Protein AF-A0A1S3D9G1-F1 (afdb_monomer)

Radius of gyration: 17.1 Å; Cα contacts (8 Å, |Δi|>4): 184; chai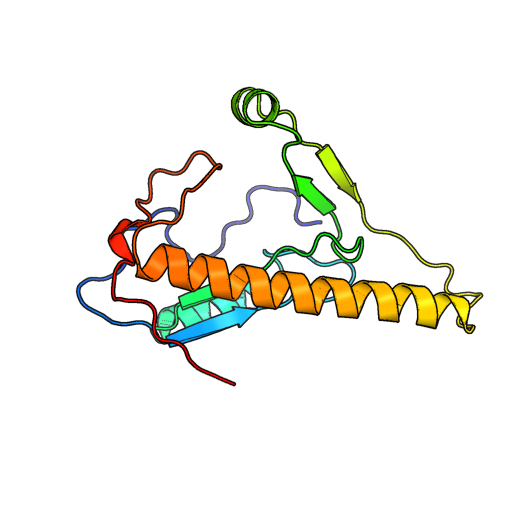ns: 1; bounding box: 38×36×50 Å

Nearest PDB structures (foldseek):
  5i9i-assembly2_B  TM=9.602E-01  e=4.397E-11  Homo sapiens
  5ye7-assembly1_A  TM=9.600E-01  e=6.120E-11  Homo sapiens
  3f96-assembly2_B  TM=9.430E-01  e=5.019E-11  Homo sapiens
  5ye8-assembly1_A  TM=9.593E-01  e=1.186E-10  Homo sapiens
  5ye9-assembly1_A  TM=9.423E-01  e=7.974E-11  Homo sapiens

Structure (mmCIF, N/CA/C/O backbone):
data_AF-A0A1S3D9G1-F1
#
_entry.id   AF-A0A1S3D9G1-F1
#
loop_
_atom_site.group_PDB
_atom_site.id
_atom_site.type_symbol
_atom_site.label_atom_id
_atom_site.label_alt_id
_atom_site.label_comp_id
_atom_site.label_asym_id
_atom_site.label_entity_id
_atom_site.label_seq_id
_atom_site.pdbx_PDB_ins_code
_atom_site.Cartn_x
_atom_site.Cartn_y
_atom_site.Cartn_z
_atom_site.occupancy
_atom_site.B_iso_or_equiv
_atom_site.auth_seq_id
_atom_site.auth_comp_id
_atom_site.auth_asym_id
_atom_site.auth_atom_id
_atom_site.pdbx_PDB_model_num
ATOM 1 N N . MET A 1 1 ? -0.615 13.022 -13.130 1.00 41.59 1 MET A N 1
ATOM 2 C CA . MET A 1 1 ? -0.075 13.963 -12.124 1.00 41.59 1 MET A CA 1
ATOM 3 C C . MET A 1 1 ? -1.220 14.790 -11.579 1.00 41.59 1 MET A C 1
ATOM 5 O O . MET A 1 1 ? -1.808 15.540 -12.344 1.00 41.59 1 MET A O 1
ATOM 9 N N . V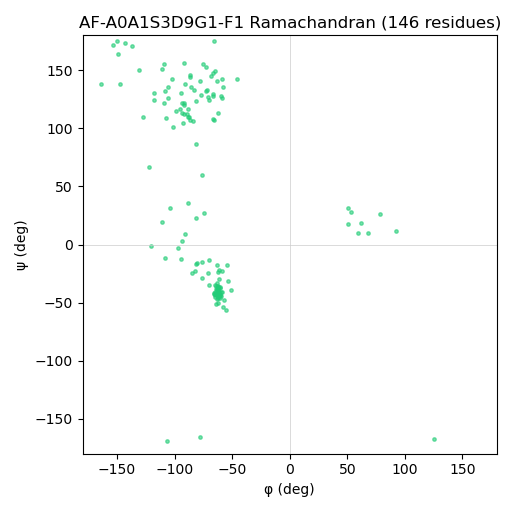AL A 1 2 ? -1.552 14.656 -10.298 1.00 46.25 2 VAL A N 1
ATOM 10 C CA . VAL A 1 2 ? -2.352 15.685 -9.623 1.00 46.25 2 VAL A CA 1
ATOM 11 C C . VAL A 1 2 ? -1.345 16.639 -8.988 1.00 46.25 2 VAL A C 1
ATOM 13 O O . VAL A 1 2 ? -0.667 16.274 -8.034 1.00 46.25 2 VAL A O 1
ATOM 16 N N . SER A 1 3 ? -1.180 17.814 -9.593 1.00 51.75 3 SER A N 1
ATOM 17 C CA . SER A 1 3 ? -0.460 18.948 -9.009 1.00 51.75 3 SER A CA 1
ATOM 18 C C . SER A 1 3 ? -1.490 19.849 -8.325 1.00 51.75 3 SER A C 1
ATOM 20 O O . SER A 1 3 ? -2.505 20.168 -8.944 1.00 51.75 3 SER A O 1
ATOM 22 N N . GLY A 1 4 ? -1.256 20.244 -7.069 1.00 69.25 4 GLY A N 1
ATOM 23 C CA . GLY A 1 4 ? -2.031 21.294 -6.395 1.00 69.25 4 GLY A CA 1
ATOM 24 C C . GLY A 1 4 ? -2.662 20.920 -5.049 1.00 69.25 4 GLY A C 1
ATOM 25 O O . GLY A 1 4 ? -2.348 19.903 -4.439 1.00 69.25 4 GLY A O 1
ATOM 26 N N . SER A 1 5 ? -3.568 21.786 -4.589 1.00 81.69 5 SER A N 1
ATOM 27 C CA . SER A 1 5 ? -4.318 21.726 -3.325 1.00 81.69 5 SER A CA 1
ATOM 28 C C . SER A 1 5 ? -5.635 20.942 -3.438 1.00 81.69 5 SER A C 1
ATOM 30 O O . SER A 1 5 ? -6.639 21.299 -2.816 1.00 81.69 5 SER A O 1
ATOM 32 N N . LEU A 1 6 ? -5.654 19.876 -4.245 1.00 83.50 6 LEU A N 1
ATOM 33 C CA . LEU A 1 6 ? -6.837 19.030 -4.387 1.00 83.50 6 LEU A CA 1
ATOM 34 C C . LEU A 1 6 ? -7.046 18.216 -3.106 1.00 83.50 6 LEU A C 1
ATOM 36 O O . LEU A 1 6 ? -6.142 17.524 -2.640 1.00 83.50 6 LEU A O 1
ATOM 40 N N . LYS A 1 7 ? -8.253 18.294 -2.548 1.00 89.50 7 LYS A N 1
ATOM 41 C CA . LYS A 1 7 ? -8.666 17.517 -1.378 1.00 89.50 7 LYS A CA 1
ATOM 42 C C . LYS A 1 7 ? -9.711 16.489 -1.788 1.00 89.50 7 LYS A C 1
ATOM 44 O O . LYS A 1 7 ? -10.482 16.716 -2.715 1.00 89.50 7 LYS A O 1
ATOM 49 N N . ILE A 1 8 ? -9.742 15.384 -1.058 1.00 92.56 8 ILE A N 1
ATOM 50 C CA . ILE A 1 8 ? -10.787 14.362 -1.144 1.00 92.56 8 ILE A CA 1
ATOM 51 C C . ILE A 1 8 ? -11.644 14.426 0.133 1.00 92.56 8 ILE A C 1
ATOM 53 O O . ILE A 1 8 ? -11.148 14.914 1.153 1.00 92.56 8 ILE A O 1
ATOM 57 N N . PRO A 1 9 ? -12.909 13.971 0.108 1.00 95.00 9 PRO A N 1
ATOM 58 C CA . PRO A 1 9 ? -13.830 14.045 1.245 1.00 95.00 9 PRO A CA 1
ATOM 59 C C . PRO A 1 9 ? -13.515 12.990 2.323 1.00 95.00 9 PRO A C 1
ATOM 61 O O . PRO A 1 9 ? -14.339 12.142 2.648 1.00 95.00 9 PRO A O 1
ATOM 64 N N . VAL A 1 10 ? -12.305 13.035 2.884 1.00 93.94 10 VAL A N 1
ATOM 65 C CA . VAL A 1 10 ? -11.867 12.188 4.003 1.00 93.94 10 VAL A CA 1
ATOM 66 C C . VAL A 1 10 ? -11.230 13.048 5.087 1.00 93.94 10 VAL A C 1
ATOM 68 O O . VAL A 1 10 ? -10.621 14.082 4.801 1.00 93.94 10 VAL A O 1
ATOM 71 N N . ILE A 1 11 ? -11.343 12.617 6.341 1.00 94.31 11 ILE A N 1
ATOM 72 C CA . ILE A 1 11 ? -10.693 13.293 7.463 1.00 94.31 11 ILE A CA 1
ATOM 73 C C . ILE A 1 11 ? -9.283 12.714 7.615 1.00 94.31 11 ILE A C 1
ATOM 75 O O . ILE A 1 11 ? -9.113 11.527 7.884 1.00 94.31 11 ILE A O 1
ATOM 79 N N . TRP A 1 12 ? -8.269 13.554 7.414 1.00 94.38 12 TRP A N 1
ATOM 80 C CA . TRP A 1 12 ? -6.866 13.166 7.554 1.00 94.38 12 TRP A CA 1
ATOM 81 C C . TRP A 1 12 ? -6.528 12.837 9.015 1.00 94.38 12 TRP A C 1
ATOM 83 O O . TRP A 1 12 ? -6.829 13.634 9.900 1.00 94.38 12 TRP A O 1
ATOM 93 N N . GLU A 1 13 ? -5.899 11.679 9.251 1.00 94.19 13 GLU A N 1
ATOM 94 C CA . GLU A 1 13 ? -5.453 11.211 10.580 1.00 94.19 13 GLU A CA 1
ATOM 95 C C . GLU A 1 13 ? -6.546 11.194 11.666 1.00 94.19 13 GLU A C 1
ATOM 97 O O . GLU A 1 13 ? -6.253 11.320 12.855 1.00 94.19 13 GLU A O 1
ATOM 102 N N . ALA A 1 14 ? -7.813 11.020 11.277 1.00 93.62 14 ALA A N 1
ATOM 103 C CA . ALA A 1 14 ? -8.892 10.816 12.237 1.00 93.62 14 ALA A CA 1
ATOM 104 C C . ALA A 1 14 ? -8.717 9.501 13.003 1.00 93.62 14 ALA A C 1
ATOM 106 O O . ALA A 1 14 ? -8.226 8.512 12.457 1.00 93.62 14 ALA A O 1
ATOM 107 N N . ASN A 1 15 ? -9.188 9.478 14.252 1.00 92.88 15 ASN A N 1
ATOM 108 C CA . ASN A 1 15 ? -9.282 8.235 15.004 1.00 92.88 15 ASN A CA 1
ATOM 109 C C . ASN A 1 15 ? -10.173 7.230 14.266 1.00 92.88 15 ASN A C 1
ATOM 111 O O . ASN A 1 15 ? -11.196 7.586 13.676 1.00 92.88 15 ASN A O 1
ATOM 115 N N . VAL A 1 16 ? -9.780 5.964 14.326 1.00 91.56 16 VAL A N 1
ATOM 116 C CA . VAL A 1 16 ? -10.550 4.859 13.762 1.00 91.56 16 VAL A CA 1
ATOM 117 C C . VAL A 1 16 ? -11.847 4.729 14.560 1.00 91.56 16 VAL A C 1
ATOM 119 O O . VAL A 1 16 ? -11.784 4.610 15.780 1.00 91.56 16 VAL A O 1
ATOM 122 N N . ALA A 1 17 ? -13.000 4.709 13.881 1.00 87.94 17 ALA A N 1
ATOM 123 C CA . ALA A 1 17 ? -14.328 4.596 14.504 1.00 87.94 17 ALA A CA 1
ATOM 124 C C . ALA A 1 17 ? -14.377 3.496 15.577 1.00 87.94 17 ALA A C 1
ATOM 126 O O . ALA A 1 17 ? -13.759 2.459 15.388 1.00 87.94 17 ALA A O 1
ATOM 127 N N . ASP A 1 18 ? -15.090 3.670 16.685 1.00 84.38 18 ASP A N 1
ATOM 128 C CA . ASP A 1 18 ? -14.963 2.754 17.826 1.00 84.38 18 ASP A CA 1
ATOM 129 C C . ASP A 1 18 ? -15.475 1.323 17.560 1.00 84.38 18 ASP A C 1
ATOM 131 O O . ASP A 1 18 ? -16.426 1.092 16.810 1.00 84.38 18 ASP A O 1
ATOM 135 N N . ASN A 1 19 ? -14.824 0.347 18.211 1.00 68.44 19 ASN A N 1
ATOM 136 C CA . ASN A 1 19 ? -15.274 -1.039 18.442 1.00 68.44 19 ASN A CA 1
ATOM 137 C C . ASN A 1 19 ? -15.777 -1.859 17.239 1.00 68.44 19 ASN A C 1
ATOM 139 O O . ASN A 1 19 ? -16.389 -2.910 17.423 1.00 68.44 19 ASN A O 1
ATOM 143 N N . THR A 1 20 ? -15.462 -1.450 16.011 1.00 83.38 20 THR A N 1
ATOM 144 C CA . THR A 1 20 ? -15.877 -2.178 14.807 1.00 83.38 20 THR A CA 1
ATOM 145 C C . THR A 1 20 ? -14.694 -2.920 14.200 1.00 83.38 20 THR A C 1
ATOM 147 O O . THR A 1 20 ? -13.633 -2.331 13.950 1.00 83.38 20 THR A O 1
ATOM 150 N N . LYS A 1 21 ? -14.876 -4.227 13.989 1.00 90.88 21 LYS A N 1
ATOM 151 C CA . LYS A 1 21 ? -13.984 -5.044 13.169 1.00 90.88 21 LYS A CA 1
ATOM 152 C C . LYS A 1 21 ? -14.288 -4.767 11.696 1.00 90.88 21 LYS A C 1
ATOM 154 O O . LYS A 1 21 ? -15.445 -4.834 11.296 1.00 90.88 21 LYS A O 1
ATOM 159 N N . MET A 1 22 ? -13.267 -4.457 10.909 1.00 93.31 22 MET A N 1
ATOM 160 C CA . MET A 1 22 ? -13.418 -3.979 9.538 1.00 93.31 22 MET A CA 1
ATOM 161 C C . MET A 1 22 ? -12.968 -5.054 8.546 1.00 93.31 22 MET A C 1
ATOM 163 O O . MET A 1 22 ? -11.810 -5.480 8.621 1.00 93.31 22 MET A O 1
ATOM 167 N N . PRO A 1 23 ? -13.834 -5.501 7.619 1.00 94.25 23 PRO A N 1
ATOM 168 C CA . PRO A 1 23 ? -13.395 -6.272 6.461 1.00 94.25 23 PRO A CA 1
ATOM 169 C C . PRO A 1 23 ? -12.364 -5.485 5.649 1.00 94.25 23 PRO A C 1
ATOM 171 O O . PRO A 1 23 ? -12.537 -4.292 5.400 1.00 94.25 23 PRO A O 1
ATOM 174 N N . VAL A 1 24 ? -11.288 -6.154 5.238 1.00 94.38 24 VAL A N 1
ATOM 175 C CA . VAL A 1 24 ? -10.229 -5.533 4.436 1.00 94.38 24 VAL A CA 1
ATOM 176 C C . VAL A 1 24 ? -10.494 -5.680 2.947 1.00 94.38 24 VAL A C 1
ATOM 178 O O . VAL A 1 24 ? -10.817 -6.766 2.474 1.00 94.38 24 VAL A O 1
ATOM 181 N N . ILE A 1 25 ? -10.245 -4.604 2.203 1.00 95.06 25 ILE A N 1
ATOM 182 C CA . ILE A 1 25 ? -10.074 -4.632 0.750 1.00 95.06 25 ILE A CA 1
ATOM 183 C C . ILE A 1 25 ? -8.660 -4.160 0.427 1.00 95.06 25 ILE A C 1
ATOM 185 O O . ILE A 1 25 ? -8.258 -3.060 0.808 1.00 95.06 25 ILE A O 1
ATOM 189 N N . LEU A 1 26 ? -7.911 -4.986 -0.299 1.00 94.88 26 LEU A N 1
ATOM 190 C CA . LEU A 1 26 ? -6.621 -4.598 -0.853 1.00 94.88 26 LEU A CA 1
ATOM 191 C C . LEU A 1 26 ? -6.832 -4.041 -2.263 1.00 94.88 26 LEU A C 1
ATOM 193 O O . LEU A 1 26 ? -7.356 -4.734 -3.134 1.00 94.88 26 LEU A O 1
ATOM 197 N N . PHE A 1 27 ? -6.418 -2.799 -2.495 1.00 95.12 27 PHE A N 1
ATOM 198 C CA . PHE A 1 27 ? -6.533 -2.146 -3.792 1.00 95.12 27 PHE A CA 1
ATOM 199 C C . PHE A 1 27 ? -5.170 -2.057 -4.489 1.00 95.12 27 PHE A C 1
ATOM 201 O O . PHE A 1 27 ? -4.163 -1.688 -3.883 1.00 95.12 27 PHE A O 1
ATOM 208 N N . SER A 1 28 ? -5.157 -2.383 -5.782 1.00 96.06 28 SER A N 1
ATOM 209 C CA . SER A 1 28 ? -3.962 -2.496 -6.620 1.00 96.06 28 SER A CA 1
ATOM 210 C C . SER A 1 28 ? -4.148 -1.630 -7.874 1.00 96.06 28 SER A C 1
ATOM 212 O O . SER A 1 28 ? -4.982 -1.930 -8.726 1.00 96.06 28 SER A O 1
ATOM 214 N N . HIS A 1 29 ? -3.411 -0.519 -7.986 1.00 96.06 29 HIS A N 1
ATOM 215 C CA . HIS A 1 29 ? -3.659 0.520 -9.004 1.00 96.06 29 HIS A CA 1
ATOM 216 C C . HIS A 1 29 ? -3.206 0.133 -10.424 1.00 96.06 29 HIS A C 1
ATOM 218 O O . HIS A 1 29 ? -2.271 -0.637 -10.594 1.00 96.06 29 HIS A O 1
ATOM 224 N N . GLY A 1 30 ? -3.782 0.716 -11.477 1.00 94.38 30 GLY A N 1
ATOM 225 C CA . GLY A 1 30 ? -3.351 0.456 -12.863 1.00 94.38 30 GLY A CA 1
ATOM 226 C C . GLY A 1 30 ? -1.929 0.939 -13.212 1.00 94.38 30 GLY A C 1
ATOM 227 O O . GLY A 1 30 ? -1.257 1.592 -12.412 1.00 94.38 30 GLY A O 1
ATOM 228 N N . PHE A 1 31 ? -1.480 0.633 -14.433 1.00 93.00 31 PHE A N 1
ATOM 229 C CA . PHE A 1 31 ? -0.224 1.147 -14.998 1.00 93.00 31 PHE A CA 1
ATOM 230 C C . PHE A 1 31 ? -0.269 2.676 -15.153 1.00 93.00 31 PHE A C 1
ATOM 232 O O . PHE A 1 31 ? -1.306 3.235 -15.508 1.00 93.00 31 PHE A O 1
ATOM 239 N N . GLY A 1 32 ? 0.839 3.356 -14.870 1.00 93.62 32 GLY A N 1
ATOM 240 C CA . GLY A 1 32 ? 0.950 4.815 -14.878 1.00 93.62 32 GLY A CA 1
ATOM 241 C C . GLY A 1 32 ? 0.163 5.523 -13.768 1.00 93.62 32 GLY A C 1
ATOM 242 O O . GLY A 1 32 ? 0.019 6.743 -13.815 1.00 93.62 32 GLY A O 1
ATOM 243 N N . ALA A 1 33 ? -0.370 4.791 -12.787 1.00 94.12 33 ALA A N 1
ATOM 244 C CA . ALA A 1 33 ? -1.178 5.344 -11.701 1.00 94.12 33 ALA A CA 1
ATOM 245 C C . ALA A 1 33 ? -0.416 5.380 -10.363 1.00 94.12 33 ALA A C 1
ATOM 247 O O . ALA A 1 33 ? 0.801 5.211 -10.340 1.00 94.12 33 ALA A O 1
ATOM 248 N N . SER A 1 34 ? -1.116 5.645 -9.256 1.00 94.56 34 SER A N 1
ATOM 249 C CA . SER A 1 34 ? -0.543 5.589 -7.906 1.00 94.56 34 SER A CA 1
ATOM 250 C C . SER A 1 34 ? -1.581 5.203 -6.852 1.00 94.56 34 SER A C 1
ATOM 252 O O . SER A 1 34 ? -2.780 5.154 -7.149 1.00 94.56 34 SER A O 1
ATOM 254 N N . ARG A 1 35 ? -1.156 5.017 -5.595 1.00 95.12 35 ARG A N 1
ATOM 255 C CA . ARG A 1 35 ? -2.036 4.704 -4.448 1.00 95.12 35 ARG A CA 1
ATOM 256 C C . ARG A 1 35 ? -3.189 5.691 -4.224 1.00 95.12 35 ARG A C 1
ATOM 258 O O . ARG A 1 35 ? -4.147 5.358 -3.529 1.00 95.12 35 ARG A O 1
ATOM 265 N N . PHE A 1 36 ? -3.117 6.893 -4.799 1.00 93.19 36 PHE A N 1
ATOM 266 C CA . PHE A 1 36 ? -4.130 7.943 -4.648 1.00 93.19 36 PHE A CA 1
ATOM 267 C C . PHE A 1 36 ? -5.186 7.968 -5.763 1.00 93.19 36 PHE A C 1
ATOM 269 O O . PHE A 1 36 ? -6.202 8.652 -5.620 1.00 93.19 36 PHE A O 1
ATOM 276 N N . ILE A 1 37 ? -4.969 7.246 -6.869 1.00 89.88 37 ILE A N 1
ATOM 277 C CA . ILE A 1 37 ? -5.772 7.404 -8.092 1.00 89.88 37 ILE A CA 1
ATOM 278 C C . ILE A 1 37 ? -7.249 7.032 -7.898 1.00 89.88 37 ILE A C 1
ATOM 280 O O . ILE A 1 37 ? -8.124 7.686 -8.452 1.00 89.88 37 ILE A O 1
ATOM 284 N N . CYS A 1 38 ? -7.530 6.021 -7.073 1.00 91.31 38 CYS A N 1
ATOM 285 C CA . CYS A 1 38 ? -8.879 5.509 -6.823 1.00 91.31 38 CYS A CA 1
ATOM 286 C C . CYS A 1 38 ? -9.435 5.955 -5.468 1.00 91.31 38 CYS A C 1
ATOM 288 O O . CYS A 1 38 ? -10.229 5.245 -4.861 1.00 91.31 38 CYS A O 1
ATOM 290 N N . SER A 1 39 ? -9.038 7.140 -4.997 1.00 94.56 39 SER A N 1
ATOM 291 C CA . SER A 1 39 ? -9.514 7.700 -3.727 1.00 94.56 39 SER A CA 1
ATOM 292 C C . SER A 1 39 ? -11.041 7.703 -3.596 1.00 94.56 39 SER A C 1
ATOM 294 O O . SER A 1 39 ? -11.515 7.353 -2.522 1.00 94.56 39 SER A O 1
ATOM 296 N N . THR A 1 40 ? -11.792 7.993 -4.669 1.00 95.50 40 THR A N 1
ATOM 297 C CA . THR A 1 40 ? -13.267 7.897 -4.692 1.00 95.50 40 THR A CA 1
ATOM 298 C C .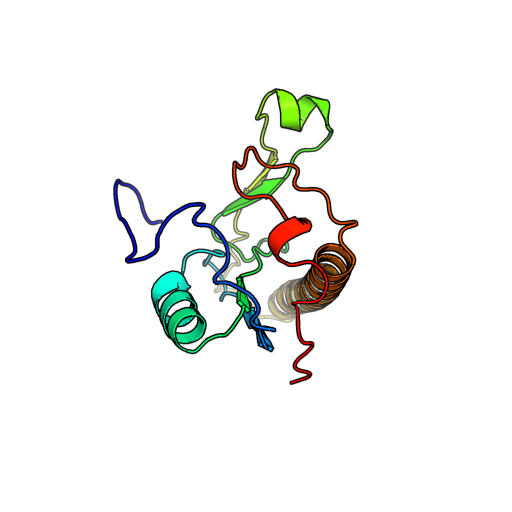 THR A 1 40 ? -13.785 6.531 -4.287 1.00 95.50 40 THR A C 1
ATOM 300 O O . THR A 1 40 ? -14.501 6.418 -3.298 1.00 95.50 40 THR A O 1
ATOM 303 N N . LEU A 1 41 ? -13.335 5.485 -4.974 1.00 95.12 41 LEU A N 1
ATOM 304 C CA . LEU A 1 41 ? -13.704 4.116 -4.632 1.00 95.12 41 LEU A CA 1
ATOM 305 C C . LEU A 1 41 ? -13.274 3.761 -3.199 1.00 95.12 41 LEU A C 1
ATOM 307 O O . LEU A 1 41 ? -14.027 3.133 -2.458 1.00 95.12 41 LEU A O 1
ATOM 311 N N . CYS A 1 42 ? -12.073 4.183 -2.790 1.00 96.06 42 CYS A N 1
ATOM 312 C CA . CYS A 1 42 ? -11.559 3.897 -1.455 1.00 96.06 42 CYS A CA 1
ATOM 313 C C . CYS A 1 42 ? -12.419 4.524 -0.349 1.00 96.06 42 CYS A C 1
ATOM 315 O O . CYS A 1 42 ? -12.725 3.836 0.623 1.00 96.06 42 CYS A O 1
ATOM 317 N N . TYR A 1 43 ? -12.816 5.799 -0.467 1.00 95.62 43 TYR A N 1
ATOM 318 C CA . TYR A 1 43 ? -13.640 6.432 0.568 1.00 95.62 43 TYR A CA 1
ATOM 319 C C . TYR A 1 43 ? -15.103 5.983 0.517 1.00 95.62 43 TYR A C 1
ATOM 321 O O . TYR A 1 43 ? -15.742 5.918 1.565 1.00 95.62 43 TYR A O 1
ATOM 329 N N . GLU A 1 44 ? -15.628 5.613 -0.655 1.00 97.19 44 GLU A N 1
ATOM 330 C CA . GLU A 1 44 ? -16.955 4.999 -0.772 1.00 97.19 44 GLU A CA 1
ATOM 331 C C . GLU A 1 44 ? -16.995 3.662 -0.027 1.00 97.19 44 GLU A C 1
ATOM 333 O O . GLU A 1 44 ? -17.839 3.478 0.847 1.00 97.19 44 GLU A O 1
ATOM 338 N N . LEU A 1 45 ? -16.036 2.767 -0.273 1.00 95.62 45 LEU A N 1
ATOM 339 C CA . LEU A 1 45 ? -15.917 1.500 0.456 1.00 95.62 45 LEU A CA 1
ATOM 340 C C . LEU A 1 45 ? -15.676 1.723 1.957 1.00 95.62 45 LEU A C 1
ATOM 342 O O . LEU A 1 45 ? -16.300 1.061 2.785 1.00 95.62 45 LEU A O 1
ATOM 346 N N . ALA A 1 46 ? -14.834 2.689 2.332 1.00 95.19 46 ALA A N 1
ATOM 347 C CA . ALA A 1 46 ? -14.608 3.016 3.740 1.00 95.19 46 ALA A CA 1
ATOM 348 C C . ALA A 1 46 ? -15.886 3.506 4.443 1.00 95.19 46 ALA A C 1
ATOM 350 O O . ALA A 1 46 ? -16.139 3.127 5.586 1.00 95.19 46 ALA A O 1
ATOM 351 N N . SER A 1 47 ? -16.738 4.271 3.748 1.00 95.06 47 SER A N 1
ATOM 352 C CA . SER A 1 47 ? -18.044 4.704 4.273 1.00 95.06 47 SER A CA 1
ATOM 353 C C . SER A 1 47 ? -18.996 3.537 4.564 1.00 95.06 47 SER A C 1
ATOM 355 O O . SER A 1 47 ? -19.884 3.665 5.402 1.00 95.06 47 SER A O 1
ATOM 357 N N . GLN A 1 48 ? -18.785 2.390 3.909 1.00 94.56 48 GLN A N 1
ATOM 358 C CA . GLN A 1 48 ? -19.541 1.151 4.111 1.00 94.56 48 GLN A CA 1
ATOM 359 C C . GLN A 1 48 ? -18.911 0.228 5.173 1.00 94.56 48 GLN A C 1
ATOM 361 O O . GLN A 1 48 ? -19.340 -0.912 5.333 1.00 94.56 48 GLN A O 1
ATOM 366 N N . GLY A 1 49 ? -17.893 0.697 5.905 1.00 93.31 49 GLY A N 1
ATOM 367 C CA . GLY A 1 49 ? -17.270 -0.040 7.009 1.00 93.31 49 GLY A CA 1
ATOM 368 C C . GLY A 1 49 ? -16.064 -0.903 6.626 1.00 93.31 49 GLY A C 1
ATOM 369 O O . GLY A 1 49 ? -15.606 -1.696 7.450 1.00 93.31 49 GLY A O 1
ATOM 370 N N . PHE A 1 50 ? -15.527 -0.759 5.411 1.00 94.19 50 PHE A N 1
ATOM 371 C CA . PHE A 1 50 ? -14.321 -1.475 4.985 1.00 94.19 50 PHE A CA 1
ATOM 372 C C . PHE A 1 50 ? -13.035 -0.734 5.370 1.00 94.19 50 PHE A C 1
ATOM 374 O O . PHE A 1 50 ? -12.946 0.491 5.290 1.00 94.19 50 PHE A O 1
ATOM 381 N N . LEU A 1 51 ? -11.988 -1.492 5.696 1.00 95.00 51 LEU A N 1
ATOM 382 C CA . LEU A 1 51 ? -10.617 -0.990 5.714 1.00 95.00 51 LEU A CA 1
ATOM 383 C C . LEU A 1 51 ? -10.014 -1.172 4.318 1.00 95.00 51 LEU A C 1
ATOM 385 O O . LEU A 1 51 ? -9.741 -2.297 3.900 1.00 95.00 51 LEU A O 1
ATOM 389 N N . VAL A 1 52 ? -9.794 -0.076 3.592 1.00 95.81 52 VAL A N 1
ATOM 390 C CA . VAL A 1 52 ? -9.216 -0.127 2.241 1.00 95.81 52 VAL A CA 1
ATOM 391 C C . VAL A 1 52 ? -7.719 0.172 2.290 1.00 95.81 52 VAL A C 1
ATOM 393 O O . VAL A 1 52 ? -7.307 1.287 2.604 1.00 95.81 52 VAL A O 1
ATOM 396 N N . ALA A 1 53 ? -6.900 -0.817 1.941 1.00 96.12 53 ALA A N 1
ATOM 397 C CA . ALA A 1 53 ? -5.452 -0.689 1.832 1.00 96.12 53 ALA A CA 1
ATOM 398 C C . ALA A 1 53 ? -5.047 -0.541 0.357 1.00 96.12 53 ALA A C 1
ATOM 400 O O . ALA A 1 53 ? -5.000 -1.517 -0.390 1.00 96.12 53 ALA A O 1
ATOM 401 N N . SER A 1 54 ? -4.771 0.695 -0.066 1.00 96.88 54 SER A N 1
ATOM 402 C CA . SER A 1 54 ? -4.312 1.019 -1.424 1.00 96.88 54 SER A CA 1
ATOM 403 C C . SER A 1 54 ? -2.788 0.929 -1.513 1.00 96.88 54 SER A C 1
ATOM 405 O O . SER A 1 54 ? -2.079 1.745 -0.917 1.00 96.88 54 SER A O 1
ATOM 407 N N . VAL A 1 55 ? -2.280 -0.078 -2.226 1.00 96.94 55 VAL A N 1
ATOM 408 C CA . VAL A 1 55 ? -0.841 -0.369 -2.327 1.00 96.94 55 VAL A CA 1
ATOM 409 C C . VAL A 1 55 ? -0.199 0.503 -3.402 1.00 96.94 55 VAL A C 1
ATOM 411 O O . VAL A 1 55 ? -0.713 0.581 -4.512 1.00 96.94 55 VAL A O 1
ATOM 414 N N . GLU A 1 56 ? 0.938 1.130 -3.087 1.00 97.75 56 GLU A N 1
ATOM 415 C CA . GLU A 1 56 ? 1.811 1.770 -4.080 1.00 97.75 56 GLU A CA 1
ATOM 416 C C . GLU A 1 56 ? 2.829 0.751 -4.591 1.00 97.75 56 GLU A C 1
ATOM 418 O O . GLU A 1 56 ? 3.712 0.333 -3.838 1.00 97.75 56 GLU A O 1
ATOM 423 N N . HIS A 1 57 ? 2.720 0.361 -5.857 1.00 97.62 57 HIS A N 1
ATOM 424 C CA . HIS A 1 57 ? 3.626 -0.617 -6.452 1.00 97.62 57 HIS A CA 1
ATOM 425 C C . HIS A 1 57 ? 4.976 0.018 -6.819 1.00 97.62 57 HIS A C 1
ATOM 427 O O . HIS A 1 57 ? 5.044 1.157 -7.294 1.00 97.62 57 HIS A O 1
ATOM 433 N N . ARG A 1 58 ? 6.072 -0.713 -6.590 1.00 97.00 58 ARG A N 1
ATOM 434 C CA . ARG A 1 58 ? 7.458 -0.298 -6.894 1.00 97.00 58 ARG A CA 1
ATOM 435 C C . ARG A 1 58 ? 8.070 -1.108 -8.036 1.00 97.00 58 ARG A C 1
ATOM 437 O O . ARG A 1 58 ? 9.278 -1.109 -8.238 1.00 97.00 58 ARG A O 1
ATOM 444 N N . ASP A 1 59 ? 7.222 -1.741 -8.830 1.00 96.38 59 ASP A N 1
ATOM 445 C CA . ASP A 1 59 ? 7.546 -2.507 -10.031 1.00 96.38 59 ASP A CA 1
ATOM 446 C C . ASP A 1 59 ? 7.755 -1.641 -11.284 1.00 96.38 59 ASP A C 1
ATOM 448 O O . ASP A 1 59 ? 7.540 -2.121 -12.389 1.00 96.38 59 ASP A O 1
ATOM 452 N N . THR A 1 60 ? 8.091 -0.358 -11.120 1.00 95.56 60 THR A N 1
ATOM 453 C CA . THR A 1 60 ? 8.172 0.650 -12.199 1.00 95.56 60 THR A CA 1
ATOM 454 C C . THR A 1 60 ? 6.863 0.878 -12.977 1.00 95.56 60 THR A C 1
ATOM 456 O O . THR A 1 60 ? 6.854 1.617 -13.963 1.00 95.56 60 THR A O 1
ATOM 459 N N . SER A 1 61 ? 5.728 0.323 -12.518 1.00 95.06 61 SER A N 1
ATOM 460 C CA . SER A 1 61 ? 4.407 0.550 -13.125 1.00 95.06 61 SER A CA 1
ATOM 461 C C . SER A 1 61 ? 3.713 1.820 -12.634 1.00 95.06 61 SER A C 1
ATOM 463 O O . SER A 1 61 ? 2.856 2.343 -13.342 1.00 95.06 61 SER A O 1
ATOM 465 N N . ALA A 1 62 ? 4.041 2.323 -11.442 1.00 96.06 62 ALA A N 1
ATOM 466 C CA . ALA A 1 62 ? 3.466 3.555 -10.905 1.00 96.06 62 ALA A CA 1
ATOM 467 C C . ALA A 1 62 ? 4.008 4.796 -11.634 1.00 96.06 62 ALA A C 1
ATOM 469 O O . ALA A 1 62 ? 5.140 4.785 -12.110 1.00 96.06 62 ALA A O 1
ATOM 470 N N . CYS A 1 63 ? 3.245 5.897 -11.683 1.00 94.62 63 CYS A N 1
ATOM 471 C CA . CYS A 1 63 ? 3.740 7.153 -12.271 1.00 94.62 63 CYS A CA 1
ATOM 472 C C . CYS A 1 63 ? 4.976 7.694 -11.536 1.00 94.62 63 CYS A C 1
ATOM 474 O O . CYS A 1 63 ? 5.870 8.268 -12.155 1.00 94.62 63 CYS A O 1
ATOM 476 N N . ALA A 1 64 ? 4.997 7.526 -10.214 1.00 94.38 64 ALA A N 1
ATOM 477 C CA . ALA A 1 64 ? 6.124 7.793 -9.337 1.00 94.38 64 ALA A CA 1
ATOM 478 C C . ALA A 1 64 ? 5.868 7.096 -7.996 1.00 94.38 64 ALA A C 1
ATOM 480 O O . ALA A 1 64 ? 4.761 7.162 -7.462 1.00 94.38 64 ALA A O 1
ATOM 481 N N . SER A 1 65 ? 6.899 6.477 -7.438 1.00 96.56 65 SER A N 1
ATOM 482 C CA . SER A 1 65 ? 6.914 5.926 -6.085 1.00 96.56 65 SER A CA 1
ATOM 483 C C . SER A 1 65 ? 8.248 6.271 -5.422 1.00 96.56 65 SER A C 1
ATOM 485 O O . SER A 1 65 ? 9.157 6.789 -6.071 1.00 96.56 65 SER A O 1
ATOM 487 N N . TYR A 1 66 ? 8.381 6.025 -4.124 1.00 97.19 66 TYR A N 1
ATOM 488 C CA . TYR A 1 66 ? 9.647 6.221 -3.425 1.00 97.19 66 TYR A CA 1
ATOM 489 C C . TYR A 1 66 ? 9.810 5.251 -2.258 1.00 97.19 66 TYR A C 1
ATOM 491 O O . TYR A 1 66 ? 8.846 4.633 -1.788 1.00 97.19 66 TYR A O 1
ATOM 499 N N . TYR A 1 67 ? 11.042 5.140 -1.781 1.00 97.06 67 TYR A N 1
ATOM 500 C CA . TYR A 1 67 ? 11.408 4.491 -0.527 1.00 97.06 67 TYR A CA 1
ATOM 501 C C . TYR A 1 67 ? 12.556 5.261 0.143 1.00 97.06 67 TYR A C 1
ATOM 503 O O . TYR A 1 67 ? 13.091 6.209 -0.434 1.00 97.06 67 TYR A O 1
ATOM 511 N N . TYR A 1 68 ? 12.906 4.873 1.366 1.00 97.44 68 TYR A N 1
ATOM 512 C CA . TYR A 1 68 ? 14.113 5.339 2.046 1.00 97.44 68 TYR A CA 1
ATOM 513 C C . TYR A 1 68 ? 15.110 4.182 2.101 1.00 97.44 68 TYR A C 1
ATOM 515 O O . TYR A 1 68 ? 14.729 3.067 2.452 1.00 97.44 68 TYR A O 1
ATOM 523 N N . GLU A 1 69 ? 16.364 4.432 1.725 1.00 96.75 69 GLU A N 1
ATOM 524 C CA . GLU A 1 69 ? 17.425 3.410 1.702 1.00 96.75 69 GLU A CA 1
ATOM 525 C C . GLU A 1 69 ? 17.876 2.971 3.099 1.00 96.75 69 GLU A C 1
ATOM 527 O O . GLU A 1 69 ? 18.376 1.860 3.258 1.00 96.75 69 GLU A O 1
ATOM 532 N N . SER A 1 70 ? 17.697 3.830 4.103 1.00 96.75 70 SER A N 1
ATOM 533 C CA . SER A 1 70 ? 18.052 3.566 5.496 1.00 96.75 70 SER A CA 1
ATOM 534 C C . SER A 1 70 ? 17.181 4.379 6.459 1.00 96.75 70 SER A C 1
ATOM 536 O O . SER A 1 70 ? 16.431 5.271 6.040 1.00 96.75 70 SER A O 1
ATOM 538 N N . GLU A 1 71 ? 17.294 4.098 7.758 1.00 94.62 71 GLU A N 1
ATOM 539 C CA . GLU A 1 71 ? 16.637 4.883 8.809 1.00 94.62 71 GLU A CA 1
ATOM 540 C C . GLU A 1 71 ? 17.138 6.335 8.828 1.00 94.62 71 GLU A C 1
ATOM 542 O O . GLU A 1 71 ? 16.343 7.260 8.987 1.00 94.62 71 GLU A O 1
ATOM 547 N N . GLU A 1 72 ? 18.427 6.569 8.563 1.00 96.31 72 GLU A N 1
ATOM 548 C CA . GLU A 1 72 ? 19.003 7.915 8.463 1.00 96.31 72 GLU A CA 1
ATOM 549 C C . GLU A 1 72 ? 18.437 8.679 7.263 1.00 96.31 72 GLU A C 1
ATOM 551 O O . GLU A 1 72 ? 18.111 9.863 7.379 1.00 96.31 72 GLU A O 1
ATOM 556 N N . ALA A 1 73 ? 18.278 8.008 6.114 1.00 96.69 73 ALA A N 1
A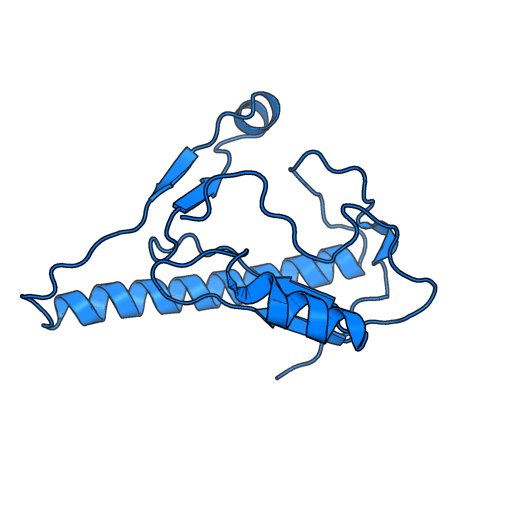TOM 557 C CA . ALA A 1 73 ? 17.635 8.604 4.947 1.00 96.69 73 ALA A CA 1
ATOM 558 C C . ALA A 1 73 ? 16.170 8.960 5.245 1.00 96.69 73 ALA A C 1
ATOM 560 O O . ALA A 1 73 ? 15.706 10.024 4.840 1.00 96.69 73 ALA A O 1
ATOM 561 N N . CYS A 1 74 ? 15.463 8.113 6.000 1.00 95.31 74 CYS A N 1
ATOM 562 C CA . CYS A 1 74 ? 14.102 8.381 6.460 1.00 95.31 74 CYS A CA 1
ATOM 563 C C . CYS A 1 74 ? 14.044 9.597 7.396 1.00 95.31 74 CYS A C 1
ATOM 565 O O . CYS A 1 74 ? 13.225 10.491 7.188 1.00 95.31 74 CYS A O 1
ATOM 567 N N . ALA A 1 75 ? 14.947 9.679 8.378 1.00 94.00 75 ALA A N 1
ATOM 568 C CA . ALA A 1 75 ? 15.024 10.793 9.324 1.00 94.00 75 ALA A CA 1
ATOM 569 C C . ALA A 1 75 ? 15.313 12.143 8.639 1.00 94.00 75 ALA A C 1
ATOM 571 O O . ALA A 1 75 ? 14.876 13.187 9.116 1.00 94.00 75 ALA A O 1
ATOM 572 N N . GLN A 1 76 ? 16.023 12.120 7.509 1.00 95.56 76 GLN A N 1
ATOM 573 C CA . GLN A 1 76 ? 16.346 13.302 6.701 1.00 95.56 76 GLN A CA 1
ATOM 574 C C . GLN A 1 76 ? 15.334 13.568 5.571 1.00 95.56 76 GLN A C 1
ATOM 576 O O . GLN A 1 76 ? 15.551 14.470 4.763 1.00 95.56 76 GLN A O 1
ATOM 581 N N . ASP A 1 77 ? 14.264 12.772 5.467 1.00 95.31 77 ASP A N 1
ATOM 582 C CA . ASP A 1 77 ? 13.322 12.767 4.337 1.00 95.31 77 ASP A CA 1
ATOM 583 C C . ASP A 1 77 ? 14.009 12.658 2.951 1.00 95.31 77 ASP A C 1
ATOM 585 O O . ASP A 1 77 ? 13.522 13.153 1.929 1.00 95.31 77 ASP A O 1
ATOM 589 N N . LYS A 1 78 ? 15.153 11.966 2.890 1.00 97.12 78 LYS A N 1
ATOM 590 C CA . LYS A 1 78 ? 15.925 11.725 1.666 1.00 97.12 78 LYS A CA 1
ATOM 591 C C . LYS A 1 78 ? 15.320 10.558 0.882 1.00 97.12 78 LYS A C 1
ATOM 593 O O . LYS A 1 78 ? 15.723 9.406 1.031 1.00 97.12 78 LYS A O 1
ATOM 598 N N . LYS A 1 79 ? 14.334 10.869 0.043 1.00 97.12 79 LYS A N 1
ATOM 599 C CA . LYS A 1 79 ? 13.606 9.895 -0.785 1.00 97.12 79 LYS A CA 1
ATOM 600 C C . LYS A 1 79 ? 14.461 9.364 -1.944 1.00 97.12 79 LYS A C 1
ATOM 602 O O . LYS A 1 79 ? 14.996 10.155 -2.722 1.00 97.12 79 LYS A O 1
ATOM 607 N N . THR A 1 80 ? 14.474 8.046 -2.131 1.00 97.94 80 THR A N 1
ATOM 608 C CA . THR A 1 80 ? 14.926 7.401 -3.373 1.00 97.94 80 THR A CA 1
ATOM 609 C C . THR A 1 80 ? 13.715 7.124 -4.254 1.00 97.94 80 THR A C 1
ATOM 611 O O . THR A 1 80 ? 12.804 6.385 -3.874 1.00 97.94 80 THR A O 1
ATOM 614 N N . TRP A 1 81 ? 13.680 7.767 -5.420 1.00 97.38 81 TRP A N 1
ATOM 615 C CA . TRP A 1 81 ? 12.542 7.725 -6.334 1.00 97.38 81 TRP A CA 1
ATOM 616 C C . TRP A 1 81 ? 12.594 6.512 -7.262 1.00 97.38 81 TRP A C 1
ATOM 618 O O . TRP A 1 81 ? 13.621 6.212 -7.864 1.00 97.38 81 TRP A O 1
ATOM 628 N N . VAL A 1 82 ? 11.443 5.862 -7.416 1.00 96.69 82 VAL A N 1
ATOM 629 C CA . VAL A 1 82 ? 11.180 4.824 -8.411 1.00 96.69 82 VAL A CA 1
ATOM 630 C C . VAL A 1 82 ? 10.256 5.436 -9.453 1.00 96.69 82 VAL A C 1
ATOM 632 O O . VAL A 1 82 ? 9.092 5.733 -9.171 1.00 96.69 82 VAL A O 1
ATOM 635 N N . TYR A 1 83 ? 10.794 5.673 -10.644 1.00 93.81 83 TYR A N 1
ATOM 636 C CA . TYR A 1 83 ? 10.051 6.294 -11.732 1.00 93.81 83 TYR A CA 1
ATOM 637 C C . TYR A 1 83 ? 9.384 5.257 -12.626 1.00 93.81 83 TYR A C 1
ATOM 639 O O . TYR A 1 83 ? 9.812 4.107 -12.721 1.00 93.81 83 TYR A O 1
ATOM 647 N N . HIS A 1 84 ? 8.328 5.712 -13.290 1.00 93.00 84 HIS A N 1
ATOM 648 C CA . HIS A 1 84 ? 7.617 4.954 -14.299 1.00 93.00 84 HIS A CA 1
ATOM 649 C C . HIS A 1 84 ? 8.537 4.543 -15.452 1.00 93.00 84 HIS A C 1
ATOM 651 O O . HIS A 1 84 ? 9.152 5.398 -16.096 1.00 93.00 84 HIS A O 1
ATOM 657 N N . GLU A 1 85 ? 8.571 3.253 -15.764 1.00 88.56 85 GLU A N 1
ATOM 658 C CA . GLU A 1 85 ? 9.270 2.748 -16.940 1.00 88.56 85 GLU A CA 1
ATOM 659 C C . GLU A 1 85 ? 8.332 2.798 -18.150 1.00 88.56 85 GLU A C 1
ATOM 661 O O . GLU A 1 85 ? 7.366 2.037 -18.265 1.00 88.56 85 GLU A O 1
ATOM 666 N N . TYR A 1 86 ? 8.600 3.742 -19.056 1.00 81.88 86 TYR A N 1
ATOM 667 C CA . TYR A 1 86 ? 7.914 3.798 -20.341 1.00 81.88 86 TYR A CA 1
ATOM 668 C C . TYR A 1 86 ? 8.408 2.664 -21.228 1.00 81.88 86 TYR A C 1
ATOM 670 O O . TYR A 1 86 ? 9.610 2.475 -21.392 1.00 81.88 86 TYR A O 1
ATOM 678 N N . MET A 1 87 ? 7.470 1.945 -21.836 1.00 75.56 87 MET A N 1
ATOM 679 C CA . MET A 1 87 ? 7.798 0.936 -22.831 1.00 75.56 87 MET A CA 1
ATOM 680 C C . MET A 1 87 ? 7.536 1.448 -24.234 1.00 75.56 87 MET A C 1
ATOM 682 O O . MET A 1 87 ? 6.551 2.146 -24.484 1.00 75.56 87 MET A O 1
ATOM 686 N N . ASP A 1 88 ? 8.426 1.063 -25.141 1.00 76.38 88 ASP A N 1
ATOM 687 C CA . ASP A 1 88 ? 8.278 1.315 -26.562 1.00 76.38 88 ASP A CA 1
ATOM 688 C C . ASP A 1 88 ? 7.080 0.528 -27.112 1.00 76.38 88 ASP A C 1
ATOM 690 O O . ASP A 1 88 ? 7.110 -0.695 -27.256 1.00 76.38 88 ASP A O 1
ATOM 694 N N . LEU A 1 89 ? 6.005 1.255 -27.415 1.00 74.19 89 LEU A N 1
ATOM 695 C CA . LEU A 1 89 ? 4.765 0.692 -27.950 1.00 74.19 89 LEU A CA 1
ATOM 696 C C . LEU A 1 89 ? 4.918 0.192 -29.393 1.00 74.19 89 LEU A C 1
ATOM 698 O O . LEU A 1 89 ? 4.041 -0.523 -29.875 1.00 74.19 89 LEU A O 1
ATOM 702 N N . SER A 1 90 ? 6.008 0.544 -30.084 1.00 78.12 90 SER A N 1
ATOM 703 C CA . SER A 1 90 ? 6.305 0.018 -31.419 1.00 78.12 90 SER A CA 1
ATOM 704 C C . SER A 1 90 ? 6.834 -1.421 -31.383 1.00 78.12 90 SER A C 1
ATOM 706 O O . SER A 1 90 ? 6.779 -2.115 -32.398 1.00 78.12 90 SER A O 1
ATOM 708 N N . ASN A 1 91 ? 7.258 -1.910 -30.208 1.00 69.38 91 ASN A N 1
ATOM 709 C CA . ASN A 1 91 ? 7.793 -3.255 -30.009 1.00 69.38 91 ASN A CA 1
ATOM 710 C C . ASN A 1 91 ? 6.997 -4.048 -28.953 1.00 69.38 91 ASN A C 1
ATOM 712 O O . ASN A 1 91 ? 7.501 -4.422 -27.894 1.00 69.38 91 ASN A O 1
ATOM 716 N N . MET A 1 92 ? 5.740 -4.367 -29.275 1.00 77.25 92 MET A N 1
ATOM 717 C CA . MET A 1 92 ? 4.844 -5.217 -28.465 1.00 77.25 92 MET A CA 1
ATOM 718 C C . MET A 1 92 ? 5.184 -6.722 -28.536 1.00 77.25 92 MET A C 1
ATOM 720 O O . MET A 1 92 ? 4.309 -7.579 -28.406 1.00 77.25 92 MET A O 1
ATOM 724 N N . GLY A 1 93 ? 6.450 -7.059 -28.791 1.00 80.44 93 GLY A N 1
ATOM 725 C CA . GLY A 1 93 ? 6.932 -8.431 -28.910 1.00 80.44 93 GLY A CA 1
ATOM 726 C C . GLY A 1 93 ? 7.140 -9.139 -27.560 1.00 80.44 93 GLY A C 1
ATOM 727 O O . GLY A 1 93 ? 6.705 -8.660 -26.509 1.00 80.44 93 GLY A O 1
ATOM 728 N N . PRO A 1 94 ? 7.851 -10.283 -27.556 1.00 84.50 94 PRO A N 1
ATOM 729 C CA . PRO A 1 94 ? 8.131 -11.070 -26.350 1.00 84.50 94 PRO A CA 1
ATOM 730 C C . PRO A 1 94 ? 8.772 -10.277 -25.199 1.00 84.50 94 PRO A C 1
ATOM 732 O O . PRO A 1 94 ? 8.500 -10.560 -24.033 1.00 84.50 94 PRO A O 1
ATOM 735 N N . GLU A 1 95 ? 9.571 -9.254 -25.507 1.00 83.81 95 GLU A N 1
ATOM 736 C CA . GLU A 1 95 ? 10.184 -8.377 -24.501 1.00 83.81 95 GLU A CA 1
ATOM 737 C C . GLU A 1 95 ? 9.147 -7.593 -23.686 1.00 83.81 95 GLU A C 1
ATOM 739 O O . GLU A 1 95 ? 9.231 -7.557 -22.457 1.00 83.81 95 GLU A O 1
ATOM 744 N N . HIS A 1 96 ? 8.103 -7.057 -24.330 1.00 87.62 96 HIS A N 1
ATOM 745 C CA . HIS A 1 96 ? 7.013 -6.381 -23.622 1.00 87.62 96 HIS A CA 1
ATOM 746 C C . HIS A 1 96 ? 6.317 -7.341 -22.644 1.00 87.62 96 HIS A C 1
ATOM 748 O O . HIS A 1 96 ? 6.073 -6.998 -21.484 1.00 87.62 96 HIS A O 1
ATOM 754 N N . TYR A 1 97 ? 6.052 -8.580 -23.076 1.00 89.50 97 TYR A N 1
ATOM 755 C CA . TYR A 1 97 ? 5.502 -9.610 -22.193 1.00 89.50 97 TYR A CA 1
ATOM 756 C C . TYR A 1 97 ? 6.436 -9.915 -21.014 1.00 89.50 97 TYR A C 1
ATOM 758 O O . TYR A 1 97 ? 5.970 -10.001 -19.879 1.00 89.50 97 TYR A O 1
ATOM 766 N N . ASN A 1 98 ? 7.745 -10.037 -21.248 1.00 90.75 98 ASN A N 1
ATOM 767 C CA . ASN A 1 98 ? 8.721 -10.320 -20.195 1.00 90.75 98 ASN A CA 1
ATOM 768 C C . ASN A 1 98 ? 8.727 -9.235 -19.112 1.00 90.75 98 ASN A C 1
ATOM 770 O O . ASN A 1 98 ? 8.719 -9.569 -17.923 1.00 90.75 98 ASN A O 1
ATOM 774 N N . VAL A 1 99 ? 8.693 -7.958 -19.500 1.00 90.56 99 VAL A N 1
ATOM 775 C CA . VAL A 1 99 ? 8.607 -6.833 -18.556 1.00 90.56 99 VAL A CA 1
ATOM 776 C C . VAL A 1 99 ? 7.290 -6.884 -17.782 1.00 90.56 99 VAL A C 1
ATOM 778 O O . VAL A 1 99 ? 7.311 -6.922 -16.552 1.00 90.56 99 VAL A O 1
ATOM 781 N N . ARG A 1 100 ? 6.141 -7.003 -18.463 1.00 91.81 100 ARG A N 1
ATOM 782 C CA . ARG A 1 100 ? 4.824 -7.078 -17.794 1.00 91.81 100 ARG A CA 1
ATOM 783 C C . ARG A 1 100 ? 4.692 -8.278 -16.862 1.00 91.81 100 ARG A C 1
ATOM 785 O O . ARG A 1 100 ? 4.118 -8.164 -15.781 1.00 91.81 100 ARG A O 1
ATOM 792 N N . ASN A 1 101 ? 5.251 -9.419 -17.245 1.00 94.50 101 ASN A N 1
ATOM 793 C CA . ASN A 1 101 ? 5.246 -10.623 -16.426 1.00 94.50 101 ASN A CA 1
ATOM 794 C C . ASN A 1 101 ? 6.153 -10.479 -15.190 1.00 94.50 101 ASN A C 1
ATOM 796 O O . ASN A 1 101 ? 5.825 -10.994 -14.123 1.00 94.50 101 ASN A O 1
ATOM 800 N N . LYS A 1 102 ? 7.285 -9.768 -15.294 1.00 95.25 102 LYS A N 1
ATOM 801 C CA . LYS A 1 102 ? 8.107 -9.412 -14.123 1.00 95.25 102 LYS A CA 1
ATOM 802 C C . LYS A 1 102 ? 7.343 -8.471 -13.187 1.00 95.25 102 LYS A C 1
ATOM 804 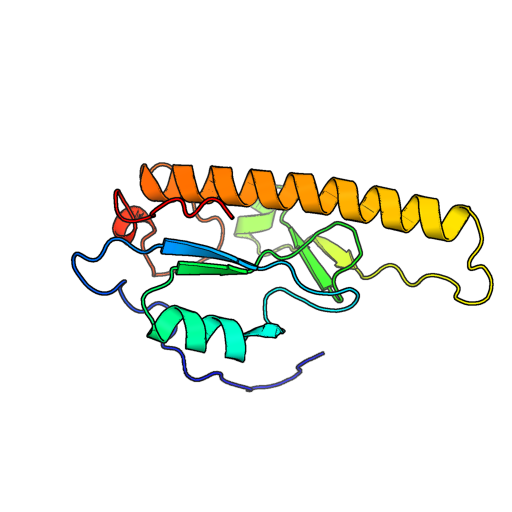O O . LYS A 1 102 ? 7.292 -8.734 -11.988 1.00 95.25 102 LYS A O 1
ATOM 809 N N . GLN A 1 103 ? 6.690 -7.452 -13.744 1.00 95.75 103 GLN A N 1
ATOM 810 C CA . GLN A 1 103 ? 5.877 -6.490 -12.998 1.00 95.75 103 GLN A CA 1
ATOM 811 C C . GLN A 1 103 ? 4.750 -7.171 -12.220 1.00 95.75 103 GLN A C 1
ATOM 813 O O . GLN A 1 103 ? 4.690 -7.063 -11.000 1.00 95.75 103 GLN A O 1
ATOM 818 N N . ILE A 1 104 ? 3.912 -7.979 -12.878 1.00 96.44 104 ILE A N 1
ATOM 819 C CA . ILE A 1 104 ? 2.784 -8.637 -12.200 1.00 96.44 104 ILE A CA 1
ATOM 820 C C . ILE A 1 104 ? 3.236 -9.617 -11.107 1.00 96.44 104 ILE A C 1
ATOM 822 O O . ILE A 1 104 ? 2.577 -9.736 -10.073 1.00 96.44 104 ILE A O 1
ATOM 826 N N . LYS A 1 105 ? 4.382 -10.289 -11.289 1.00 98.06 105 LYS A N 1
ATOM 827 C CA . LYS A 1 105 ? 4.978 -11.145 -10.252 1.00 98.06 105 LYS A CA 1
ATOM 828 C C . LYS A 1 105 ? 5.413 -10.330 -9.039 1.00 98.06 105 LYS A C 1
ATOM 830 O O . LYS A 1 105 ? 5.141 -10.748 -7.917 1.00 98.06 105 LYS A O 1
ATOM 835 N N . LEU A 1 106 ? 6.036 -9.172 -9.254 1.00 97.75 106 LEU A N 1
ATOM 836 C CA . LEU A 1 106 ? 6.401 -8.265 -8.170 1.00 97.75 106 LEU A CA 1
ATOM 837 C C . LEU A 1 106 ? 5.156 -7.706 -7.470 1.00 97.75 106 LEU A C 1
ATOM 839 O O . LEU A 1 106 ? 5.083 -7.773 -6.247 1.00 97.75 106 LEU A O 1
ATOM 843 N N . ARG A 1 107 ? 4.126 -7.294 -8.217 1.00 97.50 107 ARG A N 1
ATOM 844 C CA . ARG A 1 107 ? 2.851 -6.832 -7.643 1.00 97.50 107 ARG A CA 1
ATOM 845 C C . ARG A 1 107 ? 2.183 -7.887 -6.778 1.00 97.50 107 ARG A C 1
ATOM 847 O O . ARG A 1 107 ? 1.693 -7.567 -5.702 1.00 97.50 107 ARG A O 1
ATOM 854 N N . ARG A 1 108 ? 2.197 -9.153 -7.206 1.00 97.31 108 ARG A N 1
ATOM 855 C CA . ARG A 1 108 ? 1.713 -10.271 -6.385 1.00 97.31 108 ARG A CA 1
ATOM 856 C C . ARG A 1 108 ? 2.466 -10.338 -5.056 1.00 97.31 108 ARG A C 1
ATOM 858 O O . ARG A 1 108 ? 1.830 -10.453 -4.012 1.00 97.31 108 ARG A O 1
ATOM 865 N N . THR A 1 109 ? 3.794 -10.257 -5.091 1.00 98.19 109 THR A N 1
ATOM 866 C CA . THR A 1 109 ? 4.631 -10.245 -3.883 1.00 98.19 109 THR A CA 1
ATOM 867 C C . THR A 1 109 ? 4.315 -9.044 -2.992 1.00 98.19 109 THR A C 1
ATOM 869 O O . THR A 1 109 ? 4.153 -9.205 -1.788 1.00 98.19 109 THR A O 1
ATOM 872 N N . GLU A 1 110 ? 4.157 -7.851 -3.563 1.00 97.81 110 GLU A N 1
ATOM 873 C CA . GLU A 1 110 ? 3.800 -6.637 -2.820 1.00 97.81 110 GLU A CA 1
ATOM 874 C C . GLU A 1 110 ? 2.410 -6.733 -2.184 1.00 97.81 110 GLU A C 1
ATOM 876 O O . GLU A 1 110 ? 2.236 -6.320 -1.040 1.00 97.81 110 GLU A O 1
ATOM 881 N N . CYS A 1 111 ? 1.433 -7.332 -2.869 1.00 96.75 111 CYS A N 1
ATOM 882 C CA . CYS A 1 111 ? 0.110 -7.582 -2.303 1.00 96.75 111 CYS A CA 1
ATOM 883 C C . CYS A 1 111 ? 0.161 -8.573 -1.133 1.00 96.75 111 CYS A C 1
ATOM 885 O O . CYS A 1 111 ? -0.494 -8.350 -0.118 1.00 96.75 111 CYS A O 1
ATOM 887 N N . ILE A 1 112 ? 0.961 -9.638 -1.242 1.00 96.25 112 ILE A N 1
ATOM 888 C CA . ILE A 1 112 ? 1.186 -10.581 -0.135 1.00 96.25 112 ILE A CA 1
ATOM 889 C C . ILE A 1 112 ? 1.853 -9.863 1.045 1.00 96.25 112 ILE A C 1
ATOM 891 O O . ILE A 1 112 ? 1.402 -10.000 2.178 1.00 96.25 112 ILE A O 1
ATOM 895 N N . ASN A 1 113 ? 2.870 -9.041 0.787 1.00 97.06 113 ASN A N 1
ATOM 896 C CA . ASN A 1 113 ? 3.537 -8.264 1.830 1.00 97.06 113 ASN A CA 1
ATOM 897 C C . ASN A 1 113 ? 2.585 -7.264 2.499 1.00 97.06 113 ASN A C 1
ATOM 899 O O . ASN A 1 113 ? 2.622 -7.114 3.715 1.00 97.06 113 ASN A O 1
ATOM 903 N N . ALA A 1 114 ? 1.698 -6.619 1.739 1.00 96.38 114 ALA A N 1
ATOM 904 C CA . ALA A 1 114 ? 0.686 -5.730 2.298 1.00 96.38 114 ALA A CA 1
ATOM 905 C C . ALA A 1 114 ? -0.285 -6.478 3.225 1.00 96.38 114 ALA A C 1
ATOM 907 O O . ALA A 1 114 ? -0.642 -5.957 4.279 1.00 96.38 114 ALA A O 1
ATOM 908 N N . LEU A 1 115 ? -0.671 -7.711 2.878 1.00 95.00 115 LEU A N 1
ATOM 909 C CA . LEU A 1 115 ? -1.468 -8.565 3.763 1.00 95.00 115 LEU A CA 1
ATOM 910 C C . LEU A 1 115 ? -0.711 -8.920 5.049 1.00 95.00 115 LEU A C 1
ATOM 912 O O . LEU A 1 115 ? -1.298 -8.828 6.123 1.00 95.00 115 LEU A O 1
ATOM 916 N N . ASN A 1 116 ? 0.581 -9.246 4.964 1.00 95.75 116 ASN A N 1
ATOM 917 C CA . ASN A 1 116 ? 1.408 -9.502 6.150 1.00 95.75 116 ASN A CA 1
ATOM 918 C C . ASN A 1 116 ? 1.495 -8.256 7.051 1.00 95.75 116 ASN A C 1
ATOM 920 O O . ASN A 1 116 ? 1.306 -8.352 8.259 1.00 95.75 116 ASN A O 1
ATOM 924 N N . VAL A 1 117 ? 1.678 -7.065 6.470 1.00 96.38 117 VAL A N 1
ATOM 925 C CA . VAL A 1 117 ? 1.665 -5.798 7.223 1.00 96.38 117 VAL A CA 1
ATOM 926 C C . VAL A 1 117 ? 0.302 -5.552 7.875 1.00 96.38 117 VAL A C 1
ATOM 928 O O . VAL A 1 117 ? 0.233 -5.094 9.011 1.00 96.38 117 VAL A O 1
ATOM 931 N N . LEU A 1 118 ? -0.804 -5.875 7.203 1.00 95.62 118 LEU A N 1
ATOM 932 C CA . LEU A 1 118 ? -2.142 -5.780 7.795 1.00 95.62 118 LEU A CA 1
ATOM 933 C C . LEU A 1 118 ? -2.326 -6.755 8.969 1.00 95.62 118 LEU A C 1
ATOM 935 O O . LEU A 1 118 ? -2.987 -6.404 9.948 1.00 95.62 118 LEU A O 1
ATOM 939 N N . GLU A 1 119 ? -1.723 -7.944 8.911 1.00 95.00 119 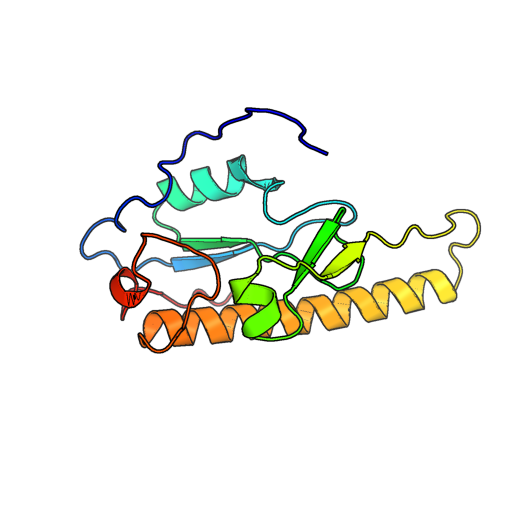GLU A N 1
ATOM 940 C CA . GLU A 1 119 ? -1.669 -8.878 10.042 1.00 95.00 119 GLU A CA 1
ATOM 941 C C . GLU A 1 119 ? -0.827 -8.313 11.197 1.00 95.00 119 GLU A C 1
ATOM 943 O O . GLU A 1 119 ? -1.260 -8.356 12.348 1.00 95.00 119 GLU A O 1
ATOM 948 N N . GLU A 1 120 ? 0.325 -7.704 10.915 1.00 96.69 120 GLU A N 1
ATOM 949 C CA . GLU A 1 120 ? 1.145 -7.017 11.921 1.00 96.69 120 GLU A CA 1
ATOM 950 C C . GLU A 1 120 ? 0.400 -5.835 12.564 1.00 96.69 120 GLU A C 1
ATOM 952 O O . GLU A 1 120 ? 0.449 -5.655 13.782 1.00 96.69 120 GLU A O 1
ATOM 957 N N . ILE A 1 121 ? -0.345 -5.050 11.778 1.00 95.88 121 ILE A N 1
ATOM 958 C CA . ILE A 1 121 ? -1.218 -3.975 12.275 1.00 95.88 121 ILE A CA 1
ATOM 959 C C . ILE A 1 121 ? -2.289 -4.561 13.201 1.00 95.88 121 ILE A C 1
ATOM 961 O O . ILE A 1 121 ? -2.498 -4.062 14.307 1.00 95.88 121 ILE A O 1
ATOM 965 N N . ASN A 1 122 ? -2.933 -5.655 12.788 1.00 95.19 122 ASN A N 1
ATOM 966 C CA . ASN A 1 122 ? -3.944 -6.336 13.591 1.00 95.19 122 ASN A CA 1
ATOM 967 C C . ASN A 1 122 ? -3.382 -6.882 14.911 1.00 95.19 122 ASN A C 1
ATOM 969 O O . ASN A 1 122 ? -4.068 -6.863 15.934 1.00 95.19 122 ASN A O 1
ATOM 973 N N . ASN A 1 123 ? -2.136 -7.352 14.901 1.00 95.62 123 ASN A N 1
ATOM 974 C CA . ASN A 1 123 ? -1.449 -7.876 16.080 1.00 95.62 123 ASN A CA 1
ATOM 975 C C . ASN A 1 123 ? -0.866 -6.759 16.965 1.00 95.62 123 ASN A C 1
ATOM 977 O O . ASN A 1 123 ? -0.571 -6.990 18.140 1.00 95.62 123 ASN A O 1
ATOM 981 N N . GLY A 1 124 ? -0.760 -5.536 16.439 1.00 95.62 124 GLY A N 1
ATOM 982 C CA . GLY A 1 124 ? -0.159 -4.391 17.118 1.00 95.62 124 GLY A CA 1
ATOM 983 C C . GLY A 1 124 ? 1.370 -4.410 17.105 1.00 95.62 124 GLY A C 1
ATOM 984 O O . GLY A 1 124 ? 1.982 -3.860 18.016 1.00 95.62 124 GLY A O 1
ATOM 985 N N . THR A 1 125 ? 1.978 -5.060 16.111 1.00 96.75 125 THR A N 1
ATOM 986 C CA .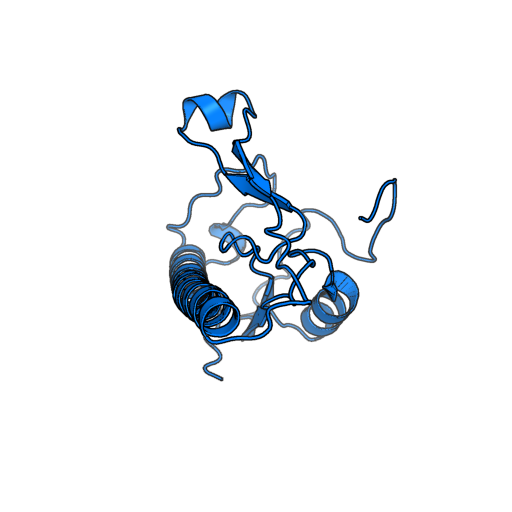 THR A 1 125 ? 3.436 -5.189 15.946 1.00 96.75 125 THR A CA 1
ATOM 987 C C . THR A 1 125 ? 3.987 -4.363 14.783 1.00 96.75 125 THR A C 1
ATOM 989 O O . THR A 1 125 ? 5.199 -4.213 14.677 1.00 96.75 125 THR A O 1
ATOM 992 N N . ALA A 1 126 ? 3.123 -3.822 13.918 1.00 95.75 126 ALA A N 1
ATOM 993 C CA . ALA A 1 126 ? 3.547 -2.991 12.795 1.00 95.75 126 ALA A CA 1
ATOM 994 C C . ALA A 1 126 ? 4.125 -1.642 13.247 1.00 95.75 126 ALA A C 1
ATOM 996 O O . ALA A 1 126 ? 3.628 -1.006 14.181 1.00 95.75 126 ALA A O 1
ATOM 997 N N . HIS A 1 127 ? 5.124 -1.167 12.506 1.00 93.62 127 HIS A N 1
ATOM 998 C CA . HIS A 1 127 ? 5.776 0.122 12.715 1.00 93.62 127 HIS A CA 1
ATOM 999 C C . HIS A 1 127 ? 5.585 1.028 11.492 1.00 93.62 127 HIS A C 1
ATOM 1001 O O . HIS A 1 127 ? 5.847 0.620 10.360 1.00 93.62 127 HIS A O 1
ATOM 1007 N N . ASN A 1 128 ? 5.143 2.271 11.710 1.00 94.12 128 ASN A N 1
ATOM 1008 C CA . ASN A 1 128 ? 5.034 3.262 10.641 1.00 94.12 128 ASN A CA 1
ATOM 1009 C C . ASN A 1 128 ? 6.323 4.083 10.557 1.00 94.12 128 ASN A C 1
ATOM 1011 O O . ASN A 1 128 ? 6.682 4.770 11.508 1.00 94.12 128 ASN A O 1
ATOM 1015 N N . ILE A 1 129 ? 6.988 4.041 9.406 1.00 94.19 129 ILE A N 1
ATOM 1016 C CA . ILE A 1 129 ? 8.197 4.836 9.152 1.00 94.19 129 ILE A CA 1
ATOM 1017 C C . ILE A 1 129 ? 7.885 6.285 8.747 1.00 94.19 129 ILE A C 1
ATOM 1019 O O . ILE A 1 129 ? 8.769 7.134 8.769 1.00 94.19 129 ILE A O 1
ATOM 1023 N N . LEU A 1 130 ? 6.646 6.582 8.342 1.00 92.12 130 LEU A N 1
ATOM 1024 C CA . LEU A 1 130 ? 6.243 7.927 7.937 1.00 92.12 130 LEU A CA 1
ATOM 1025 C C . LEU A 1 130 ? 5.799 8.750 9.153 1.00 92.12 130 LEU A C 1
ATOM 1027 O O . LEU A 1 130 ? 5.135 8.208 10.041 1.00 92.12 130 LEU A O 1
ATOM 1031 N N . PRO A 1 131 ? 6.078 10.067 9.176 1.00 88.94 131 PRO A N 1
ATOM 1032 C CA . PRO A 1 131 ? 5.583 10.940 10.231 1.00 88.94 131 PRO A CA 1
ATOM 1033 C C . PRO A 1 131 ? 4.051 10.960 10.194 1.00 88.94 131 PRO A C 1
ATOM 1035 O O . PRO A 1 131 ? 3.454 11.437 9.229 1.00 88.94 131 PRO A O 1
ATOM 1038 N N . CYS A 1 132 ? 3.417 10.413 11.231 1.00 88.81 132 CYS A N 1
ATOM 1039 C CA . CYS A 1 132 ? 1.967 10.286 11.310 1.00 88.81 132 CYS A CA 1
ATOM 1040 C C . CYS A 1 132 ? 1.482 10.414 12.757 1.00 88.81 132 CYS A C 1
ATOM 1042 O O . CYS A 1 132 ? 2.092 9.855 13.670 1.00 88.81 132 CYS A O 1
ATOM 1044 N N . LYS A 1 133 ? 0.377 11.136 12.972 1.00 93.25 133 LYS A N 1
ATOM 1045 C CA . LYS A 1 133 ? -0.256 11.265 14.301 1.00 93.25 133 LYS A CA 1
ATOM 1046 C C . LYS A 1 133 ? -1.161 10.085 14.650 1.00 93.25 133 LYS A C 1
ATOM 1048 O O . LYS A 1 133 ? -1.421 9.840 15.826 1.00 93.25 133 LYS A O 1
ATOM 1053 N N . LEU A 1 134 ? -1.656 9.368 13.641 1.00 92.75 134 LEU A N 1
ATOM 1054 C CA . LEU A 1 134 ? -2.519 8.208 13.830 1.00 92.75 134 LEU A CA 1
ATOM 1055 C C . LEU A 1 134 ? -1.716 7.046 14.426 1.00 92.75 134 LEU A C 1
ATOM 1057 O O . LEU A 1 134 ? -0.734 6.588 13.844 1.00 92.75 134 LEU A O 1
ATOM 1061 N N . SER A 1 135 ? -2.166 6.523 15.565 1.00 93.62 135 SER A N 1
ATOM 1062 C CA . SER A 1 135 ? -1.558 5.330 16.155 1.00 93.62 135 SER A CA 1
ATOM 1063 C C . SER A 1 135 ? -2.097 4.064 15.489 1.00 93.62 135 SER A C 1
ATOM 1065 O O . SER A 1 135 ? -3.297 3.795 15.546 1.00 93.62 135 SER A O 1
ATOM 1067 N N . LEU A 1 136 ? -1.206 3.231 14.935 1.00 94.06 136 LEU A N 1
ATOM 1068 C CA . LEU A 1 136 ? -1.583 1.932 14.357 1.00 94.06 136 LEU A CA 1
ATOM 1069 C C . LEU A 1 136 ? -2.214 0.978 15.386 1.00 94.06 136 LEU A C 1
ATOM 1071 O O . LEU A 1 136 ? -2.982 0.093 15.018 1.00 94.06 136 LEU A O 1
ATOM 1075 N N . SER A 1 137 ? -1.966 1.194 16.682 1.00 93.06 137 SER A N 1
ATOM 1076 C CA . SER A 1 137 ? -2.590 0.417 17.761 1.00 93.06 137 SER A CA 1
ATOM 1077 C C . SER A 1 137 ? -4.123 0.492 17.761 1.00 93.06 137 SER A C 1
ATOM 1079 O O . SER A 1 137 ? -4.775 -0.440 18.232 1.00 93.06 137 SER A O 1
ATOM 1081 N N . GLN A 1 138 ? -4.711 1.540 17.167 1.00 93.88 138 GLN A N 1
ATOM 1082 C CA . GLN A 1 138 ? -6.163 1.691 17.030 1.00 93.88 138 GLN A CA 1
ATOM 1083 C C . GLN A 1 138 ? -6.812 0.597 16.168 1.00 93.88 138 GLN A C 1
ATOM 1085 O O . GLN A 1 138 ? -8.025 0.405 16.252 1.00 93.88 138 GLN A O 1
ATOM 1090 N N . PHE A 1 139 ? -6.027 -0.124 15.361 1.00 93.88 139 PHE A N 1
ATOM 1091 C CA . PHE A 1 139 ? -6.476 -1.227 14.505 1.00 93.88 139 PHE A CA 1
ATOM 1092 C C . PHE A 1 139 ? -6.273 -2.618 15.133 1.00 93.88 139 PHE A C 1
ATOM 1094 O O . PHE A 1 139 ? -6.667 -3.624 14.537 1.00 93.88 139 PHE A O 1
ATOM 1101 N N . LYS A 1 140 ? -5.678 -2.705 16.329 1.00 94.00 140 LYS A N 1
ATOM 1102 C CA . LYS A 1 140 ? -5.364 -3.981 16.984 1.00 94.00 140 LYS A CA 1
ATOM 1103 C C . LYS A 1 140 ? -6.635 -4.813 17.216 1.00 94.00 140 LYS A C 1
ATOM 1105 O O . LYS A 1 140 ? -7.584 -4.327 17.822 1.00 94.00 140 LYS A O 1
ATOM 1110 N N . VAL A 1 141 ? -6.643 -6.075 16.780 1.00 92.31 141 VAL A N 1
ATOM 1111 C CA . VAL A 1 141 ? -7.783 -7.026 16.826 1.00 92.31 141 VAL A CA 1
ATOM 1112 C C . VAL A 1 141 ? -9.011 -6.579 16.008 1.00 92.31 141 VAL A C 1
ATOM 1114 O O . VAL A 1 141 ? -10.127 -7.073 16.206 1.00 92.31 141 VAL A O 1
ATOM 1117 N N . ARG A 1 142 ? -8.839 -5.639 15.073 1.00 91.00 142 ARG A N 1
ATOM 1118 C CA . ARG A 1 142 ? -9.943 -5.026 14.319 1.00 91.00 142 ARG A CA 1
ATOM 1119 C C . ARG A 1 142 ? -9.862 -5.217 12.811 1.00 91.00 142 ARG A C 1
ATOM 1121 O O . ARG A 1 142 ? -10.776 -4.791 12.114 1.00 91.00 142 ARG A O 1
ATOM 1128 N N . VAL A 1 143 ? -8.829 -5.875 12.304 1.00 89.69 143 VAL A N 1
ATOM 1129 C CA . VAL A 1 143 ? -8.659 -6.162 10.877 1.00 89.69 143 VAL A CA 1
ATOM 1130 C C . VAL A 1 143 ? -9.242 -7.548 10.589 1.00 89.69 143 VAL A C 1
ATOM 1132 O O . VAL A 1 143 ? -8.730 -8.558 11.073 1.00 89.69 143 VAL A O 1
ATOM 1135 N N . LEU A 1 144 ? -10.332 -7.617 9.821 1.00 83.69 144 LEU A N 1
ATOM 1136 C CA . LEU A 1 144 ? -10.914 -8.885 9.374 1.00 83.69 144 LEU A CA 1
ATOM 1137 C C . LEU A 1 144 ? -10.359 -9.247 8.008 1.00 83.69 144 LEU A C 1
ATOM 1139 O O . LEU A 1 144 ? -10.541 -8.522 7.028 1.00 83.69 144 LEU A O 1
ATOM 1143 N N . ARG A 1 145 ? -9.735 -10.419 7.936 1.00 71.19 145 ARG A N 1
ATOM 1144 C CA . ARG A 1 145 ? -9.311 -10.995 6.668 1.00 71.19 145 ARG A CA 1
ATOM 1145 C C . ARG A 1 145 ? -10.556 -11.347 5.857 1.00 71.19 145 ARG A C 1
ATOM 1147 O O . ARG A 1 145 ? -11.256 -12.301 6.186 1.00 71.19 145 ARG A O 1
ATOM 1154 N N . VAL A 1 146 ? -10.826 -10.581 4.807 1.00 55.28 146 VAL A N 1
ATOM 1155 C CA . VAL A 1 146 ? -11.707 -11.036 3.733 1.00 55.28 146 VAL A CA 1
ATOM 1156 C C . VAL A 1 146 ? -10.798 -11.675 2.699 1.00 55.28 146 VAL A C 1
ATOM 1158 O O . VAL A 1 146 ? -9.944 -11.015 2.114 1.00 55.28 146 VAL A O 1
ATOM 1161 N N . VAL A 1 147 ? -10.919 -12.989 2.556 1.00 42.00 147 VAL A N 1
ATOM 1162 C CA . VAL A 1 147 ? -10.275 -13.729 1.474 1.00 42.00 147 VAL A CA 1
ATOM 1163 C C . VAL A 1 147 ? -11.216 -13.611 0.276 1.00 42.00 147 VAL A C 1
ATOM 1165 O O . VAL A 1 147 ? -12.296 -14.199 0.304 1.00 42.00 147 VAL A O 1
ATOM 1168 N N . LEU A 1 148 ? -10.842 -12.803 -0.718 1.00 37.97 148 LEU A N 1
ATOM 1169 C CA . LEU A 1 148 ? -11.400 -12.844 -2.073 1.00 37.97 148 LEU A CA 1
ATOM 1170 C C . LEU A 1 148 ? -10.355 -13.451 -3.007 1.00 37.97 148 LEU A C 1
ATOM 1172 O O . LEU A 1 148 ? -9.168 -13.073 -2.862 1.00 37.97 148 LEU A O 1
#

Sequence (148 aa):
MVSGSLKIPVIWEANVADNTKMPVILFSHGFGASRFICSTLCYELASQGFLVASVEHRDTSACASYYYESEEACAQDKKTWVYHEYMDLSNMGPEHYNVRNKQIKLRRTECINALNVLEEINNGTAHNILPCKLSLSQFKVRVLRVVL

Fol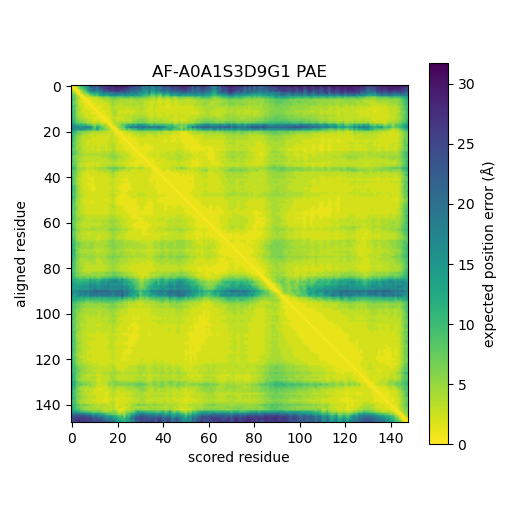dseek 3Di:
DDDDDDDDPDDALDQDPPDAQAEEDEAEDFFQAALCPVVVVCVVVVVVRHDYHRDGALLLRYQKDWDAPDLVCLVVVVTDIRHHDDDDPVDPDPVVVVSVVSRVVSSVVRSVVVVVLLVCLQCQNHDDSHDGPHRSVSCHVRYDYDDD

Organism: Diaphorina citri (NCB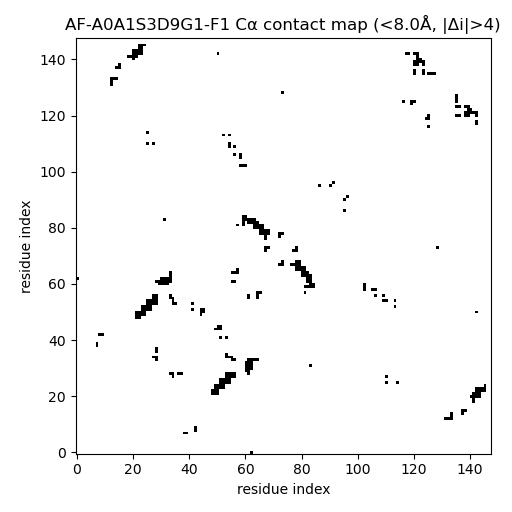I:txid121845)

Solvent-accessible surface area (backbone atoms only — not comparable to full-atom values): 8988 Å² total; per-residue (Å²): 135,90,82,80,91,84,80,70,102,67,74,82,72,57,82,72,73,80,98,57,69,18,46,44,44,82,42,79,59,62,79,65,29,41,51,66,74,56,48,68,62,42,53,54,45,36,76,74,53,35,43,62,48,56,47,68,54,83,57,32,40,16,52,58,38,70,48,54,92,43,72,68,30,48,77,68,68,48,69,47,76,42,56,46,66,83,73,66,80,90,52,80,49,73,66,47,51,52,52,53,54,52,28,54,53,47,48,52,51,52,53,52,51,50,51,51,48,50,50,26,26,22,73,55,71,57,80,80,88,62,96,66,90,53,63,59,63,75,39,42,82,22,62,36,87,56,88,127

InterPro domains:
  IPR029058 Alpha/Beta hydrolase fold [G3DSA:3.40.50.1820] (1-145)
  IPR029058 Alpha/Beta hydrolase fold [SSF53474] (16-82)

Secondary structure (DSSP, 8-state):
---S----SS-TTPPPPTT--EEEEEEE--TT--TTTTHHHHHHHHHTT-EEEEE---SS-SSEEEE-SSHHHHHTT-PEEEE-----TT--SHHHHHHHHHHHHHHHHHHHHHHHHHHHHHHT-----S--SS-GGGGTT-EE----

pLDDT: mean 90.66, std 11.12, range [37.97, 98.19]

Mean predicted aligned error: 5.05 Å